Protein AF-A0A7C3ETV3-F1 (afdb_monomer_lite)

Structure (mmCIF, N/CA/C/O backbone):
data_AF-A0A7C3ETV3-F1
#
_entry.id   AF-A0A7C3ETV3-F1
#
loop_
_atom_site.group_PDB
_atom_site.id
_atom_site.type_symbol
_atom_site.label_atom_id
_atom_site.label_alt_id
_atom_site.label_comp_id
_atom_site.label_asym_id
_atom_site.label_entity_id
_atom_site.label_seq_id
_atom_site.pdbx_PDB_ins_code
_atom_site.Cartn_x
_atom_site.Cartn_y
_atom_site.Cartn_z
_atom_site.occupancy
_atom_site.B_iso_or_equiv
_atom_site.auth_seq_id
_atom_site.auth_comp_id
_atom_site.auth_asym_id
_atom_site.auth_atom_id
_atom_site.pdbx_PDB_model_num
ATOM 1 N N . MET A 1 1 ? 16.728 2.355 -6.445 1.00 69.19 1 MET A N 1
ATOM 2 C CA . MET A 1 1 ? 16.064 1.656 -5.324 1.00 69.19 1 MET A CA 1
ATOM 3 C C . MET A 1 1 ? 14.828 2.465 -4.998 1.00 69.19 1 MET A C 1
ATOM 5 O O . MET A 1 1 ? 14.947 3.683 -5.006 1.00 69.19 1 MET A O 1
ATOM 9 N N . VAL A 1 2 ? 13.670 1.828 -4.828 1.00 74.50 2 VAL A N 1
ATOM 10 C CA . VAL A 1 2 ? 12.385 2.516 -4.601 1.00 74.50 2 VAL A CA 1
ATOM 11 C C . VAL A 1 2 ? 11.816 2.047 -3.269 1.00 74.50 2 VAL A C 1
ATOM 13 O O . VAL A 1 2 ? 11.895 0.858 -2.961 1.00 74.50 2 VAL A O 1
ATOM 16 N N . VAL A 1 3 ? 11.287 2.980 -2.481 1.00 80.19 3 VAL A N 1
ATOM 17 C CA . VAL A 1 3 ? 10.606 2.698 -1.215 1.00 80.19 3 VAL A CA 1
ATOM 18 C C . VAL A 1 3 ? 9.147 3.093 -1.373 1.00 80.19 3 VAL A C 1
ATOM 20 O O . VAL A 1 3 ? 8.861 4.214 -1.786 1.00 80.19 3 VAL A O 1
ATOM 23 N N . GLU A 1 4 ? 8.249 2.185 -1.018 1.00 78.75 4 GLU A N 1
ATOM 24 C CA . GLU A 1 4 ? 6.839 2.492 -0.801 1.00 78.75 4 GLU A CA 1
ATOM 25 C C . GLU A 1 4 ? 6.587 2.544 0.707 1.00 78.75 4 GLU A C 1
ATOM 27 O O . GLU A 1 4 ? 7.044 1.668 1.443 1.00 78.75 4 GLU A O 1
ATOM 32 N N . ALA A 1 5 ? 5.882 3.573 1.170 1.00 85.06 5 ALA A N 1
ATOM 33 C CA . ALA A 1 5 ? 5.484 3.717 2.563 1.00 85.06 5 ALA A CA 1
ATOM 34 C C . ALA A 1 5 ? 3.976 3.945 2.632 1.00 85.06 5 ALA A C 1
ATOM 36 O O . ALA A 1 5 ? 3.440 4.803 1.932 1.00 85.06 5 ALA A O 1
ATOM 37 N N . VAL A 1 6 ? 3.309 3.189 3.499 1.00 83.31 6 VAL A N 1
ATOM 38 C CA . VAL A 1 6 ? 1.890 3.367 3.797 1.00 83.31 6 VAL A CA 1
ATOM 39 C C . VAL A 1 6 ? 1.752 4.052 5.135 1.00 83.31 6 VAL A C 1
ATOM 41 O O . VAL A 1 6 ? 2.365 3.642 6.121 1.00 83.31 6 VAL A O 1
ATOM 44 N N . LEU A 1 7 ? 0.947 5.104 5.137 1.00 85.75 7 LEU A N 1
ATOM 45 C CA . LEU A 1 7 ? 0.722 5.988 6.265 1.00 85.75 7 LEU A CA 1
ATOM 46 C C . LEU A 1 7 ? -0.766 5.949 6.624 1.00 85.75 7 LEU A C 1
ATOM 48 O O . LEU A 1 7 ? -1.610 5.777 5.740 1.00 85.75 7 LEU A O 1
ATOM 52 N N . ASP A 1 8 ? -1.085 6.094 7.906 1.00 83.62 8 ASP A N 1
ATOM 53 C CA . ASP A 1 8 ? -2.459 6.337 8.346 1.00 83.62 8 ASP A CA 1
ATOM 54 C C . ASP A 1 8 ? -2.890 7.795 8.069 1.00 83.62 8 ASP A C 1
ATOM 56 O O . ASP A 1 8 ? -2.139 8.596 7.507 1.00 83.62 8 ASP A O 1
ATOM 60 N N . GLY A 1 9 ? -4.124 8.147 8.447 1.00 83.06 9 GLY A N 1
ATOM 61 C CA . GLY A 1 9 ? -4.663 9.498 8.242 1.00 83.06 9 GLY A CA 1
ATOM 62 C C . GLY A 1 9 ? -3.956 10.600 9.043 1.00 83.06 9 GLY A C 1
ATOM 63 O O . GLY A 1 9 ? -4.053 11.765 8.664 1.00 83.06 9 GLY A O 1
ATOM 64 N N . ASP A 1 10 ? -3.232 10.238 10.104 1.00 88.50 10 ASP A N 1
ATOM 65 C CA . ASP A 1 10 ? -2.431 11.143 10.934 1.00 88.50 10 ASP A CA 1
ATOM 66 C C . ASP A 1 10 ? -0.958 11.203 10.478 1.00 88.50 10 ASP A C 1
ATOM 68 O O . ASP A 1 10 ? -0.175 12.013 10.976 1.00 88.50 10 ASP A O 1
ATOM 72 N N . GLY A 1 11 ? -0.573 10.385 9.493 1.00 85.94 11 GLY A N 1
ATOM 73 C CA . GLY A 1 11 ? 0.780 10.324 8.949 1.00 85.94 11 GLY A CA 1
ATOM 74 C C . GLY A 1 11 ? 1.718 9.362 9.684 1.00 85.94 11 GLY A C 1
ATOM 75 O O . GLY A 1 11 ? 2.932 9.440 9.482 1.00 85.94 11 GLY A O 1
ATOM 76 N N . HIS A 1 12 ? 1.213 8.448 10.518 1.00 88.38 12 HIS A N 1
ATOM 77 C CA . HIS A 1 12 ? 2.045 7.406 11.122 1.00 88.38 12 HIS A CA 1
ATOM 78 C C . HIS A 1 12 ? 2.319 6.273 10.126 1.00 88.38 12 HIS A C 1
ATOM 80 O O . HIS A 1 12 ? 1.398 5.812 9.448 1.00 88.38 12 HIS A O 1
ATOM 86 N N . PRO A 1 13 ? 3.564 5.772 10.039 1.00 87.31 13 PRO A N 1
ATOM 87 C CA . PRO A 1 13 ? 3.896 4.674 9.142 1.00 87.31 13 PRO A CA 1
ATOM 88 C C . PRO A 1 13 ? 3.279 3.358 9.626 1.00 87.31 13 PRO A C 1
ATOM 90 O O . PRO A 1 13 ? 3.519 2.915 10.748 1.00 87.31 13 PRO A O 1
ATOM 93 N N . VAL A 1 14 ? 2.529 2.710 8.738 1.00 84.25 14 VAL A N 1
ATOM 94 C CA . VAL A 1 14 ? 1.887 1.406 8.955 1.00 84.25 14 VAL A CA 1
ATOM 95 C C . VAL A 1 14 ? 2.742 0.278 8.374 1.00 84.25 14 VAL A C 1
ATOM 97 O O . VAL A 1 14 ? 2.891 -0.775 8.992 1.00 84.25 14 VAL A O 1
ATOM 100 N N . ALA A 1 15 ? 3.324 0.489 7.190 1.00 83.75 15 ALA A N 1
ATOM 101 C CA . ALA A 1 15 ? 4.167 -0.495 6.514 1.00 83.75 15 ALA A CA 1
ATOM 102 C C . ALA A 1 15 ? 5.113 0.165 5.501 1.00 83.75 15 ALA A C 1
ATOM 104 O O . ALA A 1 15 ? 4.778 1.198 4.923 1.00 83.75 15 ALA A O 1
ATOM 105 N N . CYS A 1 16 ? 6.260 -0.472 5.245 1.00 84.19 16 CYS A N 1
ATOM 106 C CA . CYS A 1 16 ? 7.205 -0.061 4.207 1.00 84.19 16 CYS A CA 1
ATOM 107 C C . CYS A 1 16 ? 7.614 -1.255 3.341 1.00 84.19 16 CYS A C 1
ATOM 109 O O . CYS A 1 16 ? 7.887 -2.337 3.865 1.00 84.19 16 CYS A O 1
ATOM 111 N N . GLU A 1 17 ? 7.728 -1.040 2.034 1.00 78.88 17 GLU A N 1
ATOM 112 C CA . GLU A 1 17 ? 8.283 -2.011 1.095 1.00 78.88 17 GLU A CA 1
ATOM 113 C C . GLU A 1 17 ? 9.455 -1.443 0.314 1.00 78.88 17 GLU A C 1
ATOM 115 O O . GLU A 1 17 ? 9.484 -0.267 -0.053 1.00 78.88 17 GLU A O 1
ATOM 120 N N . LEU A 1 18 ? 10.430 -2.311 0.051 1.00 80.94 18 LEU A N 1
ATOM 121 C CA . LEU A 1 18 ? 11.644 -1.958 -0.656 1.00 80.94 18 LEU A CA 1
ATOM 122 C C . LEU A 1 18 ? 11.759 -2.733 -1.961 1.00 80.94 18 LEU A C 1
ATOM 124 O O . LEU A 1 18 ? 11.755 -3.963 -1.966 1.00 80.94 18 LEU A O 1
ATOM 128 N N . TRP A 1 19 ? 11.963 -1.998 -3.050 1.00 74.19 19 TRP A N 1
ATOM 129 C CA . TRP A 1 19 ? 12.034 -2.553 -4.392 1.00 74.19 19 TRP A CA 1
ATOM 130 C C . TRP A 1 19 ? 13.374 -2.248 -5.087 1.00 74.19 19 TRP A C 1
ATOM 132 O O . TRP A 1 19 ? 13.944 -1.152 -4.935 1.00 74.19 19 TRP A O 1
ATOM 142 N N . PRO A 1 20 ? 13.892 -3.192 -5.899 1.00 67.44 20 PRO A N 1
ATOM 143 C CA . PRO A 1 20 ? 15.026 -2.935 -6.781 1.00 67.44 20 PRO A CA 1
ATOM 144 C C . PRO A 1 20 ? 14.668 -1.822 -7.781 1.00 67.44 20 PRO A C 1
ATOM 146 O O . PRO A 1 20 ? 13.536 -1.703 -8.227 1.00 67.44 20 PRO A O 1
ATOM 149 N N . GLY A 1 21 ? 15.627 -0.948 -8.098 1.00 63.16 21 GLY A N 1
ATOM 150 C CA . GLY A 1 21 ? 15.402 0.395 -8.659 1.00 63.16 21 GLY A CA 1
ATOM 151 C C . GLY A 1 21 ? 14.859 0.543 -10.085 1.00 63.16 21 GLY A C 1
ATOM 152 O O . GLY A 1 21 ? 15.215 1.531 -10.712 1.00 63.16 21 GLY A O 1
ATOM 153 N N . ASN A 1 22 ? 1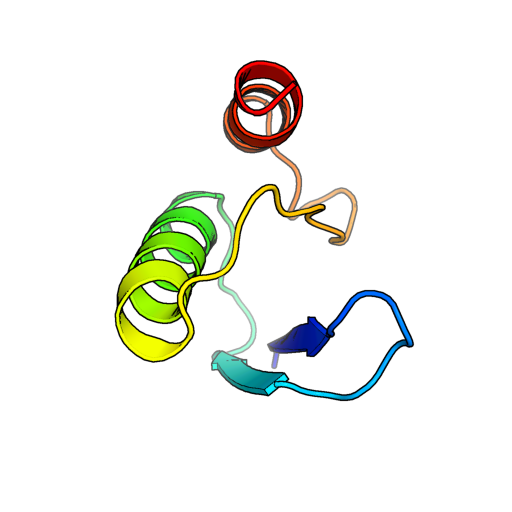4.056 -0.389 -10.600 1.00 60.31 22 ASN A N 1
ATOM 154 C CA . ASN A 1 22 ? 13.518 -0.344 -11.964 1.00 60.31 22 ASN A CA 1
ATOM 155 C C . ASN A 1 22 ? 12.076 -0.886 -12.079 1.00 60.31 22 ASN A C 1
ATOM 157 O O . ASN A 1 22 ? 11.682 -1.402 -13.123 1.00 60.31 22 ASN A O 1
ATOM 161 N N . THR A 1 23 ? 11.280 -0.814 -11.011 1.00 56.19 23 THR A N 1
ATOM 162 C CA . THR A 1 23 ? 9.890 -1.295 -11.017 1.00 56.19 23 THR A CA 1
ATOM 163 C C . THR A 1 23 ? 8.977 -0.238 -11.640 1.00 56.19 23 THR A C 1
ATOM 165 O O . THR A 1 23 ? 8.446 0.631 -10.957 1.00 56.19 23 THR A O 1
ATOM 168 N N . THR A 1 24 ? 8.845 -0.259 -12.964 1.00 51.41 24 THR A N 1
ATOM 169 C CA . THR A 1 24 ? 7.851 0.543 -13.690 1.00 51.41 24 THR A CA 1
ATOM 170 C C . THR A 1 24 ? 6.532 -0.226 -13.719 1.00 51.41 24 THR A C 1
ATOM 172 O O . THR A 1 24 ? 6.465 -1.299 -14.310 1.00 51.41 24 THR A O 1
ATOM 175 N N . GLY A 1 25 ? 5.473 0.318 -13.118 1.00 55.75 25 GLY A N 1
ATOM 176 C CA . GLY A 1 25 ? 4.105 -0.061 -13.474 1.00 55.75 25 GLY A CA 1
ATOM 177 C C . GLY A 1 25 ? 3.198 -0.525 -12.334 1.00 55.75 25 GLY A C 1
ATOM 178 O O . GLY A 1 25 ? 3.568 -1.298 -11.456 1.00 55.75 25 GLY A O 1
ATOM 179 N N . VAL A 1 26 ? 1.951 -0.073 -12.451 1.00 49.53 26 VAL A N 1
ATOM 180 C CA . VAL A 1 26 ? 0.750 -0.261 -11.617 1.00 49.53 26 VAL A CA 1
ATOM 181 C C . VAL A 1 26 ? 0.484 -1.700 -11.143 1.00 49.53 26 VAL A C 1
ATOM 183 O O . VAL A 1 26 ? -0.241 -1.911 -10.172 1.00 49.53 26 VAL A O 1
ATOM 186 N N . THR A 1 27 ? 1.107 -2.703 -11.763 1.00 53.03 27 THR A N 1
ATOM 187 C CA . THR A 1 27 ? 0.976 -4.118 -11.390 1.00 53.03 27 THR A CA 1
ATOM 188 C C . THR A 1 27 ? 1.470 -4.449 -9.982 1.00 53.03 27 THR A C 1
ATOM 190 O O . THR A 1 27 ? 1.089 -5.490 -9.457 1.00 53.03 27 THR A O 1
ATOM 193 N N . THR A 1 28 ? 2.298 -3.604 -9.356 1.00 60.38 28 THR A N 1
ATOM 194 C CA . THR A 1 28 ? 2.805 -3.858 -7.996 1.00 60.38 28 THR A CA 1
ATOM 195 C C . THR A 1 28 ? 1.979 -3.214 -6.893 1.00 60.38 28 THR A C 1
ATOM 197 O O . THR A 1 28 ? 1.962 -3.738 -5.787 1.00 60.38 28 THR A O 1
ATOM 200 N N . LEU A 1 29 ? 1.249 -2.134 -7.172 1.00 67.31 29 LEU A N 1
ATOM 201 C CA . LEU A 1 29 ? 0.622 -1.338 -6.116 1.00 67.31 29 LEU A CA 1
ATOM 202 C C . LEU A 1 29 ? -0.728 -1.907 -5.651 1.00 67.31 29 LEU A C 1
ATOM 204 O O . LEU A 1 29 ? -1.026 -1.920 -4.460 1.00 67.31 29 LEU A O 1
ATOM 208 N N . LEU A 1 30 ? -1.531 -2.447 -6.575 1.00 72.44 30 LEU A N 1
ATOM 209 C CA . LEU A 1 30 ? -2.800 -3.101 -6.224 1.00 72.44 30 LEU A CA 1
ATOM 210 C C . LEU A 1 30 ? -2.599 -4.323 -5.302 1.00 72.44 30 LEU A C 1
ATOM 212 O O . LEU A 1 30 ? -3.266 -4.377 -4.270 1.00 72.44 30 LEU A O 1
ATOM 216 N N . PRO A 1 31 ? -1.651 -5.249 -5.572 1.00 76.19 31 PRO A N 1
ATOM 217 C CA . PRO A 1 31 ? -1.351 -6.345 -4.649 1.00 76.19 31 PRO A CA 1
ATOM 218 C C . PRO A 1 31 ? -0.923 -5.887 -3.250 1.00 76.19 31 PRO A C 1
ATOM 220 O O . PRO A 1 31 ? -1.249 -6.548 -2.264 1.00 76.19 31 PRO A O 1
ATOM 223 N N . VAL A 1 32 ? -0.202 -4.766 -3.146 1.00 77.00 32 VAL A N 1
ATOM 224 C CA . VAL A 1 32 ? 0.223 -4.207 -1.855 1.00 77.00 32 VAL A CA 1
ATOM 225 C C . VAL A 1 32 ? -0.977 -3.665 -1.089 1.00 77.00 32 VAL A C 1
ATOM 227 O O . VAL A 1 32 ? -1.149 -4.000 0.083 1.00 77.00 32 VAL A O 1
ATOM 230 N N . VAL A 1 33 ? -1.862 -2.917 -1.755 1.00 76.56 33 VAL A N 1
ATOM 231 C CA . VAL A 1 33 ? -3.114 -2.433 -1.156 1.00 76.56 33 VAL A CA 1
ATOM 232 C C . VAL A 1 33 ? -3.991 -3.600 -0.694 1.00 76.56 33 VAL A C 1
ATOM 234 O O . VAL A 1 33 ? -4.471 -3.577 0.438 1.00 76.56 33 VAL A O 1
ATOM 237 N N . ASP A 1 34 ? -4.167 -4.645 -1.507 1.00 80.75 34 ASP A N 1
ATOM 238 C CA . ASP A 1 34 ? -4.930 -5.841 -1.120 1.00 80.75 34 ASP A CA 1
ATOM 239 C C . ASP A 1 34 ? -4.306 -6.573 0.075 1.00 80.75 34 ASP A C 1
ATOM 241 O O . ASP A 1 34 ? -5.010 -6.950 1.017 1.00 80.75 34 ASP A O 1
ATOM 245 N N . ARG A 1 35 ? -2.974 -6.716 0.106 1.00 82.38 35 ARG A N 1
ATOM 246 C CA . ARG A 1 35 ? -2.284 -7.302 1.263 1.00 82.38 35 ARG A CA 1
ATOM 247 C C . ARG A 1 35 ? -2.533 -6.481 2.523 1.00 82.38 35 ARG A C 1
ATOM 249 O O . ARG A 1 35 ? -2.865 -7.035 3.568 1.00 82.38 35 ARG A O 1
ATOM 256 N N . LEU A 1 36 ? -2.383 -5.163 2.436 1.00 80.56 36 LEU A N 1
ATOM 257 C CA . LEU A 1 36 ? -2.559 -4.274 3.579 1.00 80.56 36 LEU A CA 1
ATOM 258 C C . LEU A 1 36 ? -4.017 -4.235 4.053 1.00 80.56 36 LEU A C 1
ATOM 260 O O . LEU A 1 36 ? -4.245 -4.184 5.261 1.00 80.56 36 LEU A O 1
ATOM 264 N N . ARG A 1 37 ? -4.998 -4.357 3.146 1.00 82.75 37 ARG A N 1
ATOM 265 C CA . ARG A 1 37 ? -6.417 -4.553 3.495 1.00 82.75 37 ARG A CA 1
ATOM 266 C C . ARG A 1 37 ? -6.615 -5.793 4.356 1.00 82.75 37 ARG A C 1
ATOM 268 O O . ARG A 1 37 ? -7.269 -5.701 5.390 1.00 82.75 37 ARG A O 1
ATOM 275 N N . GLY A 1 38 ? -6.008 -6.917 3.978 1.00 83.25 38 GLY A N 1
ATOM 276 C CA . GLY A 1 38 ? -6.062 -8.152 4.764 1.00 83.25 38 GLY A CA 1
ATOM 277 C C . GLY A 1 38 ? -5.349 -8.058 6.118 1.00 83.25 38 GLY A C 1
ATOM 278 O O . GLY A 1 38 ? -5.823 -8.628 7.097 1.00 83.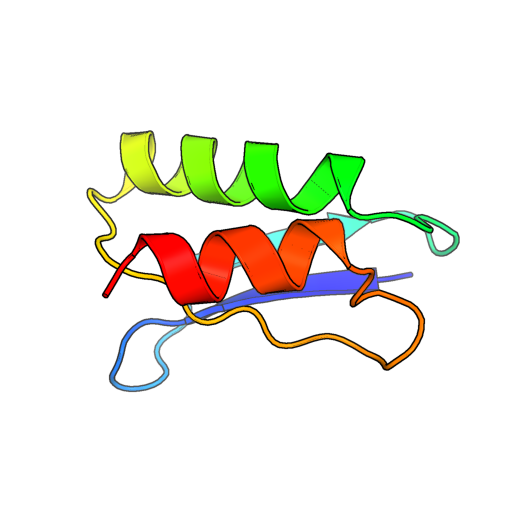25 38 GLY A O 1
ATOM 279 N N . CYS A 1 39 ? -4.228 -7.335 6.196 1.00 83.44 39 CYS A N 1
ATOM 280 C CA . CYS A 1 39 ? -3.442 -7.222 7.429 1.00 83.44 39 CYS A CA 1
ATOM 281 C C . CYS A 1 39 ? -4.009 -6.213 8.437 1.00 83.44 39 CYS A C 1
ATOM 283 O O . CYS A 1 39 ? -3.949 -6.460 9.639 1.00 83.44 39 CYS A O 1
ATOM 285 N N . PHE A 1 40 ? -4.522 -5.076 7.961 1.00 82.00 40 PHE A N 1
ATOM 286 C CA . PHE A 1 40 ? -4.826 -3.913 8.801 1.00 82.00 40 PHE A CA 1
ATOM 287 C C . PHE A 1 40 ? -6.279 -3.435 8.702 1.00 82.00 40 PHE A C 1
ATOM 289 O O . PHE A 1 40 ? -6.663 -2.529 9.434 1.00 82.00 40 PHE A O 1
ATOM 296 N N . GLY A 1 41 ? -7.094 -4.008 7.809 1.00 82.19 41 GLY A N 1
ATOM 297 C CA . GLY A 1 41 ? -8.475 -3.559 7.608 1.00 82.19 41 GLY A CA 1
ATOM 298 C C . GLY A 1 41 ? -8.579 -2.135 7.052 1.00 82.19 41 GLY A C 1
ATOM 299 O O . GLY A 1 41 ? -9.543 -1.432 7.344 1.00 82.19 41 GLY A O 1
ATOM 300 N N . ILE A 1 42 ? -7.578 -1.688 6.283 1.00 78.31 42 ILE A N 1
ATOM 301 C CA . ILE A 1 42 ? -7.558 -0.344 5.689 1.00 78.31 42 ILE A CA 1
ATOM 302 C C . ILE A 1 42 ? -8.744 -0.128 4.738 1.00 78.31 42 ILE A C 1
ATOM 304 O O . ILE A 1 42 ? -9.099 -0.994 3.937 1.00 78.31 42 ILE A O 1
ATOM 308 N N . GLY A 1 43 ? -9.354 1.052 4.840 1.00 79.19 43 GLY A N 1
ATOM 309 C CA . GLY A 1 43 ? -10.508 1.454 4.043 1.00 79.19 43 GLY A CA 1
ATOM 310 C C . GLY A 1 43 ? -10.113 2.069 2.690 1.00 79.19 43 GLY A C 1
ATOM 311 O O . GLY A 1 43 ? -9.317 1.482 1.947 1.00 79.19 43 GLY A O 1
ATOM 312 N N . PRO A 1 44 ? -10.673 3.234 2.323 1.00 79.12 44 PRO A N 1
ATOM 313 C CA . PRO A 1 44 ? -10.216 3.969 1.153 1.00 79.12 44 PRO A CA 1
ATOM 314 C C . PRO A 1 44 ? -8.746 4.363 1.324 1.00 79.12 44 PRO A C 1
ATOM 316 O O . PRO A 1 44 ? -8.319 4.755 2.409 1.00 79.12 44 PRO A O 1
ATOM 319 N N . VAL A 1 45 ? -7.981 4.270 0.242 1.00 77.38 45 VAL A N 1
ATOM 320 C CA . VAL A 1 45 ? -6.560 4.623 0.218 1.00 77.38 45 VAL A CA 1
ATOM 321 C C . VAL A 1 45 ? -6.312 5.704 -0.821 1.00 77.38 45 VAL A C 1
ATOM 323 O O . VAL A 1 45 ? -6.939 5.714 -1.880 1.00 77.38 45 VAL A O 1
ATOM 326 N N . CYS 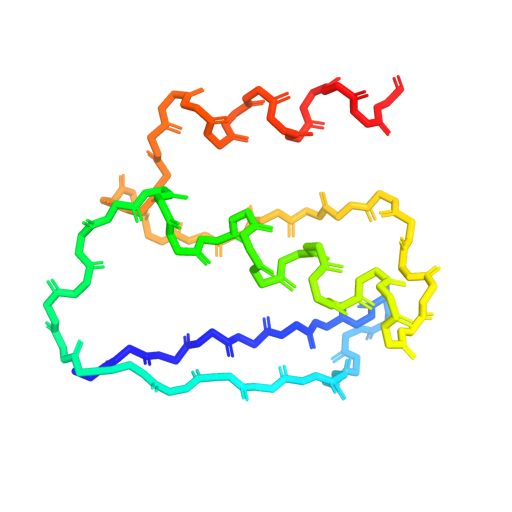A 1 46 ? -5.380 6.602 -0.518 1.00 80.38 46 CYS A N 1
ATOM 327 C CA . CYS A 1 46 ? -4.857 7.572 -1.468 1.00 80.38 46 CYS A CA 1
ATOM 328 C C . CYS A 1 46 ? -3.446 7.141 -1.860 1.00 80.38 46 CYS A C 1
ATOM 330 O O . CYS A 1 46 ? -2.570 7.026 -1.003 1.00 80.38 46 CYS A O 1
ATOM 332 N N . THR A 1 47 ? -3.228 6.885 -3.145 1.00 75.56 47 THR A N 1
ATOM 333 C CA . THR A 1 47 ? -1.901 6.546 -3.658 1.00 75.56 47 THR A CA 1
ATOM 334 C C . THR A 1 47 ? -1.181 7.808 -4.105 1.00 75.56 47 THR A C 1
ATOM 336 O O . THR A 1 47 ? -1.710 8.581 -4.901 1.00 75.56 47 THR A O 1
ATOM 339 N N . VAL A 1 48 ? 0.053 7.985 -3.640 1.00 76.00 48 VAL A N 1
ATOM 340 C CA . VAL A 1 48 ? 0.945 9.063 -4.071 1.00 76.00 48 VAL A CA 1
ATOM 341 C C . VAL A 1 48 ? 2.194 8.428 -4.665 1.00 76.00 48 VAL A C 1
ATOM 343 O O . VAL A 1 48 ? 2.809 7.565 -4.046 1.00 76.00 48 VAL A O 1
ATOM 346 N N . GLY A 1 49 ? 2.567 8.844 -5.870 1.00 74.62 49 GLY A N 1
ATOM 347 C CA . GLY A 1 49 ? 3.761 8.357 -6.549 1.00 74.62 49 GLY A CA 1
ATOM 348 C C . GLY A 1 49 ? 4.270 9.368 -7.565 1.00 74.62 49 GLY A C 1
ATOM 349 O O . GLY A 1 49 ? 3.569 10.316 -7.926 1.00 74.62 49 GLY A O 1
ATOM 350 N N . ASP A 1 50 ? 5.500 9.165 -8.032 1.00 71.88 50 ASP A N 1
ATOM 351 C CA . ASP A 1 50 ? 6.066 9.956 -9.121 1.00 71.88 50 ASP A CA 1
ATOM 352 C C . ASP A 1 50 ? 5.181 9.897 -10.372 1.00 71.88 50 ASP A C 1
ATOM 354 O O . ASP A 1 50 ? 4.482 8.913 -10.619 1.00 71.88 50 ASP A O 1
ATOM 358 N N . ARG A 1 51 ? 5.269 10.919 -11.232 1.00 64.56 51 ARG A N 1
ATOM 359 C CA . ARG A 1 51 ? 4.516 10.968 -12.503 1.00 64.56 51 ARG A CA 1
ATOM 360 C C . ARG A 1 51 ? 4.698 9.726 -13.386 1.00 64.56 51 ARG A C 1
ATOM 362 O O . ARG A 1 51 ? 3.829 9.441 -14.193 1.00 64.56 51 ARG A O 1
ATOM 369 N N . GLY A 1 52 ? 5.815 9.007 -13.255 1.00 65.06 52 GLY A N 1
ATOM 370 C CA . GLY A 1 52 ? 6.061 7.746 -13.965 1.00 65.06 52 GLY A CA 1
ATOM 371 C C . GLY A 1 52 ? 5.490 6.491 -13.285 1.00 65.06 52 GLY A C 1
ATOM 372 O O . GLY A 1 52 ? 5.515 5.426 -13.894 1.00 65.06 52 GLY A O 1
ATOM 373 N N . MET A 1 53 ? 5.005 6.593 -12.040 1.00 64.62 53 MET A N 1
ATOM 374 C CA . MET A 1 53 ? 4.370 5.508 -11.272 1.00 64.62 53 MET A CA 1
ATOM 375 C C . MET A 1 53 ? 2.838 5.557 -11.319 1.00 64.62 53 MET A C 1
ATOM 377 O O . MET A 1 53 ? 2.191 4.523 -11.152 1.00 64.62 53 MET A O 1
ATOM 381 N N . VAL A 1 54 ? 2.249 6.731 -11.557 1.00 60.12 54 VAL A N 1
ATOM 382 C CA . VAL A 1 54 ? 0.798 6.897 -11.708 1.00 60.12 54 VAL A CA 1
ATOM 383 C C . VAL A 1 54 ? 0.429 6.706 -13.184 1.00 60.12 54 VAL A C 1
ATOM 385 O O . VAL A 1 54 ? 0.659 7.590 -14.004 1.00 60.12 54 VAL A O 1
ATOM 388 N N . LEU A 1 55 ? -0.103 5.531 -13.537 1.00 53.06 55 LEU A N 1
ATOM 389 C CA . LEU A 1 55 ? -0.724 5.270 -14.845 1.00 53.06 55 LEU A CA 1
ATOM 390 C C . LEU A 1 55 ? -2.255 5.227 -14.693 1.00 53.06 55 LEU A C 1
ATOM 392 O O . LEU A 1 55 ? -2.764 5.074 -13.583 1.00 53.06 55 LEU A O 1
ATOM 396 N N . GLU A 1 56 ? -2.984 5.310 -15.808 1.00 52.28 56 GLU A N 1
ATOM 397 C CA . GLU A 1 56 ? -4.455 5.417 -15.872 1.00 52.28 56 GLU A CA 1
ATOM 398 C C . GLU A 1 56 ? -5.226 4.342 -15.067 1.00 52.28 56 GLU A C 1
ATOM 400 O O . GLU A 1 56 ? -6.322 4.609 -14.574 1.00 52.28 56 GLU A O 1
ATOM 405 N N . ASP A 1 57 ? -4.652 3.154 -14.845 1.00 53.53 57 ASP A N 1
ATOM 406 C CA . ASP A 1 57 ? -5.252 2.108 -13.998 1.00 53.53 57 ASP A CA 1
ATOM 407 C C . ASP A 1 57 ? -5.267 2.456 -12.493 1.00 53.53 57 ASP A C 1
ATOM 409 O O . A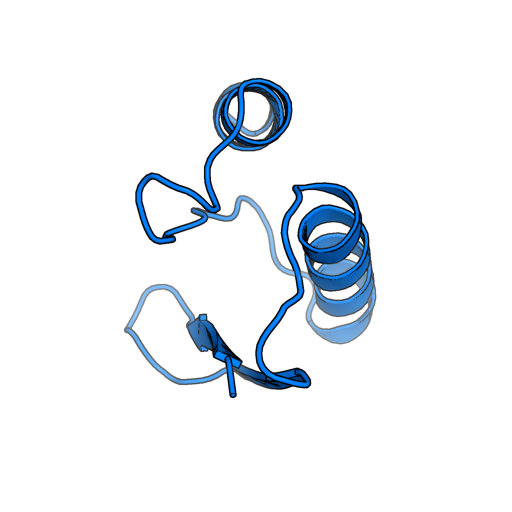SP A 1 57 ? -6.206 2.084 -11.778 1.00 53.53 57 ASP A O 1
ATOM 413 N N . THR A 1 58 ? -4.278 3.218 -12.004 1.00 51.94 58 THR A N 1
ATOM 414 C CA . THR A 1 58 ? -4.216 3.701 -10.609 1.00 51.94 58 THR A CA 1
ATOM 415 C C . THR A 1 58 ? -5.291 4.760 -10.349 1.00 51.94 58 THR A C 1
ATOM 417 O O . THR A 1 58 ? -5.959 4.724 -9.313 1.00 51.94 58 THR A O 1
ATOM 420 N N . GLU A 1 59 ? -5.528 5.651 -11.318 1.00 50.34 59 G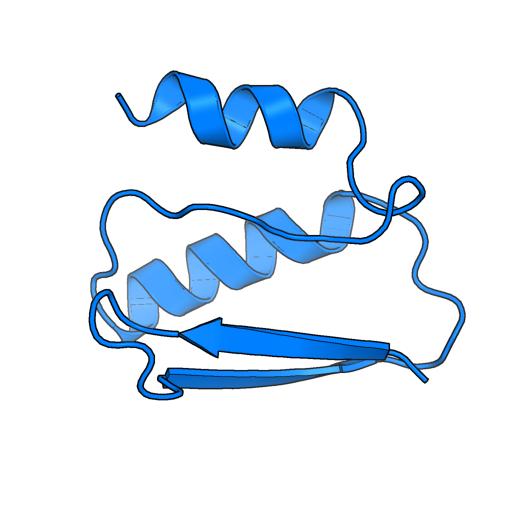LU A N 1
ATOM 421 C CA . GLU A 1 59 ? -6.578 6.686 -11.275 1.00 50.34 59 GLU A CA 1
ATOM 422 C C . GLU A 1 59 ? -7.969 6.067 -11.032 1.00 50.34 59 GLU A C 1
ATOM 424 O O . GLU A 1 59 ? -8.802 6.604 -10.293 1.00 50.34 59 GLU A O 1
ATOM 429 N N . GLY A 1 60 ? -8.210 4.884 -11.611 1.00 49.06 60 GLY A N 1
ATOM 430 C CA . GLY A 1 60 ? -9.441 4.123 -11.422 1.00 49.06 60 GLY A CA 1
ATOM 431 C C . GLY A 1 60 ? -9.621 3.562 -10.006 1.00 49.06 60 GLY A C 1
ATOM 432 O O . GLY A 1 60 ? -10.754 3.476 -9.533 1.00 49.06 60 GLY A O 1
ATOM 433 N N . CYS A 1 61 ? -8.542 3.195 -9.308 1.00 50.97 61 CYS A N 1
ATOM 434 C CA . CYS A 1 61 ? -8.606 2.693 -7.928 1.00 50.97 61 CYS A CA 1
ATOM 435 C C . CYS A 1 61 ? -8.984 3.806 -6.937 1.00 50.97 61 CYS A C 1
ATOM 437 O O . CYS A 1 61 ? -9.871 3.617 -6.097 1.00 50.97 61 CYS A O 1
ATOM 439 N N . CYS A 1 62 ? -8.392 4.994 -7.105 1.00 51.78 62 CYS A N 1
ATOM 440 C CA . CYS A 1 62 ? -8.703 6.165 -6.285 1.00 51.78 62 CYS A CA 1
ATOM 441 C C . CYS A 1 62 ? -10.160 6.632 -6.460 1.00 51.78 62 CYS A C 1
ATOM 443 O O . CYS A 1 62 ? -10.797 7.004 -5.479 1.00 51.78 62 CYS A O 1
ATOM 445 N N . ARG A 1 63 ? -10.732 6.578 -7.677 1.00 50.72 63 ARG A N 1
ATOM 446 C CA . ARG A 1 63 ? -12.124 7.024 -7.921 1.00 50.72 63 ARG A CA 1
ATOM 447 C C . ARG A 1 63 ? -13.215 6.014 -7.573 1.00 50.72 63 ARG A C 1
ATOM 449 O O . ARG A 1 63 ? -14.337 6.435 -7.327 1.00 50.72 63 ARG A O 1
ATOM 456 N N . ARG A 1 64 ? -12.935 4.707 -7.574 1.00 47.50 64 ARG A N 1
ATOM 457 C CA . ARG A 1 64 ? -13.946 3.670 -7.266 1.00 47.50 64 ARG A CA 1
ATOM 458 C C . ARG A 1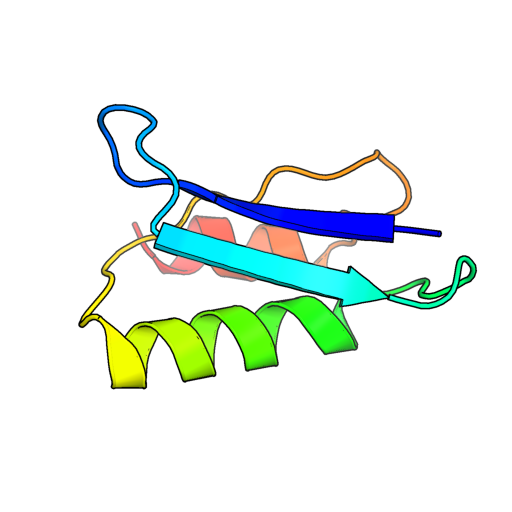 64 ? -14.184 3.455 -5.767 1.00 47.50 64 ARG A C 1
ATOM 460 O O . ARG A 1 64 ? -15.054 2.672 -5.409 1.00 47.50 64 ARG A O 1
ATOM 467 N N . SER A 1 65 ? -13.408 4.123 -4.916 1.00 45.53 65 SER A N 1
ATOM 468 C CA . SER A 1 65 ? -13.468 3.987 -3.455 1.00 45.53 65 SER A CA 1
ATOM 469 C C . SER A 1 65 ? -14.181 5.164 -2.763 1.00 45.53 65 SER A C 1
ATOM 471 O O . SER A 1 65 ? -14.062 5.294 -1.546 1.00 45.53 65 SER A O 1
ATOM 473 N N . ALA A 1 66 ? -14.871 6.020 -3.531 1.00 42.53 66 ALA A N 1
ATOM 474 C CA . ALA A 1 66 ? -15.674 7.150 -3.054 1.00 42.53 66 ALA A CA 1
ATOM 475 C C . ALA A 1 66 ? -17.175 6.842 -3.127 1.00 42.53 66 ALA A C 1
ATOM 477 O O . ALA A 1 66 ? -17.591 6.201 -4.120 1.00 42.53 66 ALA A O 1
#

Secondary structure (DSSP, 8-state):
-EEEEEE-TT--EEEEEEE-TT--SGGGHHHHHHHHHHHH---S------TTT--HHHHHHHHTT-

pLDDT: mean 70.45, std 13.42, range [42.53, 88.5]

Sequence (66 aa):
MVVEAVLDGDGHPVACELWPGNTTGVTTLLPVVDRLRGCFGIGPVCTVGDRGMVLEDTEGCCRRSA

Radius of gyration: 11.8 Å; chains: 1; bounding box: 32×19×27 Å

Foldseek 3Di:
DDKDFDADPVGHTPDMDDDDDPDFEPPPVVVVVVVCCVVPVDAQDDDDDDPRRDDPVNVVSNVVRD